Protein AF-A0A7J5ZI63-F1 (afdb_monomer_lite)

Radius of gyration: 15.04 Å; chains: 1; bounding box: 40×22×39 Å

pLDDT: mean 90.41, std 7.54, range [62.06, 96.75]

Secondary structure (DSSP, 8-state):
--TTTS--EE--SSS--EEE-TT-----SSPEEE-SS-S---EEEEEETTEEEEEE-GGGT------

Foldseek 3Di:
DQVLADKDWDADCVVQAIETEPPDDDDDPHHYDYDPADPDWDWDWDDDPPDIDTDGRVSVPDGDDDD

Structure (mmCIF, N/CA/C/O backbone):
data_AF-A0A7J5ZI63-F1
#
_entry.id   AF-A0A7J5ZI63-F1
#
loop_
_atom_site.group_PDB
_atom_site.id
_atom_site.type_symbol
_atom_site.label_atom_id
_atom_site.label_alt_id
_atom_site.label_comp_id
_atom_site.label_asym_id
_atom_site.label_entity_id
_atom_site.label_seq_id
_atom_site.pdbx_PDB_ins_code
_atom_site.Cartn_x
_atom_site.Cartn_y
_atom_site.Cartn_z
_atom_site.occupancy
_atom_site.B_iso_or_equiv
_atom_site.auth_seq_id
_atom_site.auth_comp_id
_atom_site.auth_asym_id
_atom_site.auth_atom_id
_atom_site.pdbx_PDB_model_num
ATOM 1 N N . MET A 1 1 ? -2.997 7.428 10.013 1.00 62.06 1 MET A N 1
ATOM 2 C CA . MET A 1 1 ? -3.485 6.441 9.035 1.00 62.06 1 MET A CA 1
ATOM 3 C C . MET A 1 1 ? -2.806 6.631 7.676 1.00 62.06 1 MET A C 1
ATOM 5 O O . MET A 1 1 ? -3.457 6.727 6.658 1.00 62.06 1 MET A O 1
ATOM 9 N N . LYS A 1 2 ? -1.465 6.640 7.660 1.00 83.06 2 LYS A N 1
ATOM 10 C CA . LYS A 1 2 ? -0.647 6.878 6.457 1.00 83.06 2 LYS A CA 1
ATOM 11 C C . LYS A 1 2 ? -0.485 5.617 5.584 1.00 83.06 2 LYS A C 1
ATOM 13 O O . LYS A 1 2 ? -0.364 5.699 4.375 1.00 83.06 2 LYS A O 1
ATOM 18 N N . ALA A 1 3 ? -0.535 4.434 6.200 1.00 91.50 3 ALA A N 1
ATOM 19 C CA . ALA A 1 3 ? -0.143 3.177 5.557 1.00 91.50 3 ALA A CA 1
ATOM 20 C C . ALA A 1 3 ? -1.053 2.702 4.406 1.00 91.50 3 ALA A C 1
ATOM 22 O O . ALA A 1 3 ? -0.579 1.977 3.540 1.00 91.50 3 ALA A O 1
ATOM 23 N N . VAL A 1 4 ? -2.345 3.061 4.399 1.00 94.25 4 VAL A N 1
ATOM 24 C CA . VAL A 1 4 ? -3.259 2.695 3.298 1.00 94.25 4 VAL A CA 1
ATOM 25 C C . VAL A 1 4 ? -3.085 3.640 2.109 1.00 94.25 4 VAL A C 1
ATOM 27 O O . VAL A 1 4 ? -3.180 3.207 0.964 1.00 94.25 4 VAL A O 1
ATOM 30 N N . GLU A 1 5 ? -2.802 4.913 2.358 1.00 92.56 5 GLU A N 1
ATOM 31 C CA . GLU A 1 5 ? -2.723 5.931 1.311 1.00 92.56 5 GLU A CA 1
ATOM 32 C C . GLU A 1 5 ? -1.339 6.005 0.660 1.00 92.56 5 GLU A C 1
ATOM 34 O O . GLU A 1 5 ? -1.278 6.309 -0.527 1.00 92.56 5 GLU A O 1
ATOM 39 N N . GLU A 1 6 ? -0.273 5.653 1.392 1.00 93.19 6 GLU A N 1
ATOM 40 C CA . GLU A 1 6 ? 1.118 5.771 0.932 1.00 93.19 6 GLU A CA 1
ATOM 41 C C . GLU A 1 6 ? 1.332 5.190 -0.477 1.00 93.19 6 GLU A C 1
ATOM 43 O O . GLU A 1 6 ? 0.835 4.084 -0.747 1.00 93.19 6 GLU A O 1
ATOM 48 N N . PRO A 1 7 ? 2.078 5.895 -1.354 1.00 92.19 7 PRO A N 1
ATOM 49 C CA . PRO A 1 7 ? 2.458 5.386 -2.664 1.00 92.19 7 PRO A CA 1
ATOM 50 C C . PRO A 1 7 ? 3.105 4.005 -2.579 1.00 92.19 7 PRO A C 1
ATOM 52 O O . PRO A 1 7 ? 3.934 3.721 -1.708 1.00 92.19 7 PRO A O 1
ATOM 55 N N . ARG A 1 8 ? 2.709 3.124 -3.494 1.00 91.94 8 ARG A N 1
ATOM 56 C CA . ARG A 1 8 ? 3.155 1.729 -3.525 1.00 91.94 8 ARG A CA 1
ATOM 57 C C . ARG A 1 8 ? 4.104 1.481 -4.686 1.00 91.94 8 ARG A C 1
ATOM 59 O O . ARG A 1 8 ? 4.080 2.167 -5.702 1.00 91.94 8 ARG A O 1
ATOM 66 N N . PHE A 1 9 ? 4.891 0.422 -4.545 1.00 93.00 9 PHE A N 1
ATOM 67 C CA . PHE A 1 9 ? 5.686 -0.143 -5.625 1.00 93.00 9 PHE A CA 1
ATOM 68 C C . PHE A 1 9 ? 5.493 -1.659 -5.687 1.00 93.00 9 PHE A C 1
ATOM 70 O O . PHE A 1 9 ? 5.084 -2.291 -4.709 1.00 93.00 9 PHE A O 1
ATOM 77 N N . HIS A 1 10 ?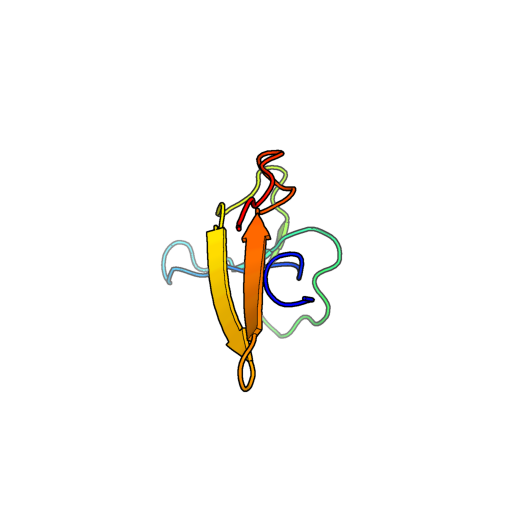 5.787 -2.251 -6.839 1.00 93.69 10 HIS A N 1
ATOM 78 C CA . HIS A 1 10 ? 5.741 -3.692 -7.064 1.00 93.69 10 HIS A CA 1
ATOM 79 C C . HIS A 1 10 ? 6.886 -4.117 -7.981 1.00 93.69 10 HIS A C 1
ATOM 81 O O . HIS A 1 10 ? 7.203 -3.444 -8.954 1.00 93.69 10 HIS A O 1
ATOM 87 N N . ASN A 1 11 ? 7.511 -5.249 -7.680 1.00 93.19 11 ASN A N 1
ATOM 88 C CA . ASN A 1 11 ? 8.449 -5.912 -8.579 1.00 93.19 11 ASN A CA 1
ATOM 89 C C . ASN A 1 11 ? 8.276 -7.420 -8.389 1.00 93.19 11 ASN A C 1
ATOM 91 O O . ASN A 1 11 ? 8.266 -7.913 -7.261 1.00 93.19 11 ASN A O 1
ATOM 95 N N . GLN A 1 12 ? 8.130 -8.152 -9.488 1.00 95.06 12 GLN A N 1
ATOM 96 C CA . GLN A 1 12 ? 7.859 -9.592 -9.476 1.00 95.06 12 GLN A CA 1
ATOM 97 C C . GLN A 1 1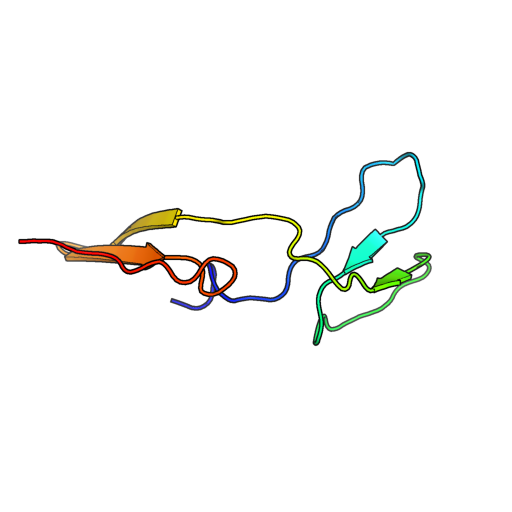2 ? 8.958 -10.414 -10.152 1.00 95.06 12 GLN A C 1
ATOM 99 O O . GLN A 1 12 ? 8.697 -11.527 -10.609 1.00 95.06 12 GLN A O 1
ATOM 104 N N . LEU A 1 13 ? 10.182 -9.873 -10.210 1.00 94.25 13 LEU A N 1
ATOM 105 C CA . LEU A 1 13 ? 11.384 -10.439 -10.836 1.00 94.25 13 LEU A CA 1
ATOM 106 C C . LEU A 1 13 ? 11.318 -10.550 -12.368 1.00 94.25 13 LEU A C 1
ATOM 108 O O . LEU A 1 13 ? 12.300 -10.228 -13.032 1.00 94.25 13 LEU A O 1
ATOM 112 N N . ASN A 1 14 ? 10.198 -11.010 -12.931 1.00 94.19 14 ASN A N 1
ATOM 113 C CA . ASN A 1 14 ? 9.957 -11.063 -14.370 1.00 94.19 14 ASN A CA 1
ATOM 114 C C . ASN A 1 14 ? 8.547 -10.520 -14.714 1.00 94.19 14 ASN A C 1
ATOM 116 O O . ASN A 1 14 ? 7.548 -11.124 -14.309 1.00 94.19 14 ASN A O 1
ATOM 120 N N . PRO A 1 15 ? 8.427 -9.412 -15.463 1.00 92.31 15 PRO A N 1
ATOM 121 C CA . PRO A 1 15 ? 9.525 -8.595 -15.982 1.00 92.31 15 PRO A CA 1
ATOM 122 C C . PRO A 1 15 ? 10.299 -7.897 -14.842 1.00 92.31 15 PRO A C 1
ATOM 124 O O . PRO A 1 15 ? 9.853 -7.883 -13.696 1.00 92.31 15 PRO A O 1
ATOM 127 N N . THR A 1 16 ? 11.524 -7.439 -15.124 1.00 93.94 16 THR A N 1
ATOM 128 C CA . THR A 1 16 ? 12.464 -6.948 -14.093 1.00 93.94 16 THR A CA 1
ATOM 129 C C . THR A 1 16 ? 12.215 -5.502 -13.667 1.00 93.94 16 THR A C 1
ATOM 131 O O . THR A 1 16 ? 12.883 -5.023 -12.747 1.00 93.94 16 THR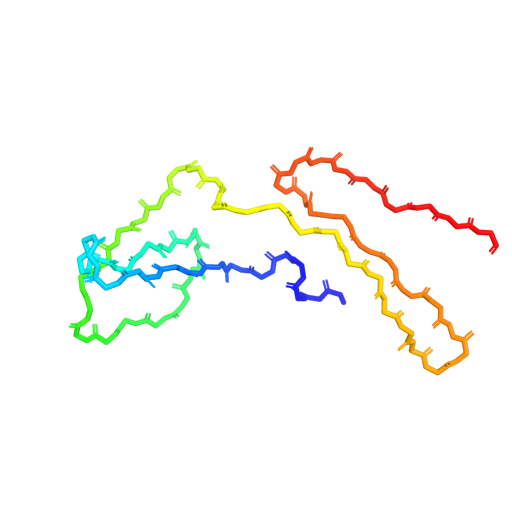 A O 1
ATOM 134 N N . ASP A 1 17 ? 11.323 -4.786 -14.352 1.00 93.50 17 ASP A N 1
ATOM 135 C CA . ASP A 1 17 ? 10.936 -3.428 -13.988 1.00 93.50 17 ASP A CA 1
ATOM 136 C C . ASP A 1 17 ? 10.239 -3.381 -12.624 1.00 93.50 17 ASP A C 1
ATOM 138 O O . ASP A 1 17 ? 9.522 -4.296 -12.218 1.00 93.50 17 ASP A O 1
ATOM 142 N N . THR A 1 18 ? 10.505 -2.300 -11.897 1.00 93.75 18 THR A N 1
ATOM 143 C CA . THR A 1 18 ? 9.775 -1.944 -10.686 1.00 93.75 18 THR A CA 1
ATOM 144 C C . THR A 1 18 ? 8.672 -0.978 -11.081 1.00 93.75 18 THR A C 1
ATOM 146 O O . THR A 1 18 ? 8.941 0.135 -11.538 1.00 93.75 18 THR A O 1
ATOM 149 N N . GLU A 1 19 ? 7.435 -1.412 -10.892 1.00 93.88 19 GLU A N 1
ATOM 150 C CA . GLU A 1 19 ? 6.254 -0.591 -11.091 1.00 93.88 19 GLU A CA 1
ATOM 151 C C . GLU A 1 19 ? 6.050 0.305 -9.862 1.00 93.88 19 GLU A C 1
ATOM 153 O O . GLU A 1 19 ? 6.145 -0.183 -8.732 1.00 93.88 19 GLU A O 1
ATOM 158 N N . VAL A 1 20 ? 5.793 1.597 -10.059 1.00 93.19 20 VAL A N 1
ATOM 159 C CA . VAL A 1 20 ? 5.625 2.583 -8.975 1.00 93.19 20 VAL A CA 1
ATOM 160 C C . VAL A 1 20 ? 4.385 3.445 -9.204 1.00 93.19 20 VAL A C 1
ATOM 162 O O . VAL A 1 20 ? 4.039 3.748 -10.347 1.00 93.19 20 VAL A O 1
ATOM 165 N N . GLU A 1 21 ? 3.724 3.838 -8.118 1.00 92.38 21 GLU A N 1
ATOM 166 C CA . GLU A 1 21 ? 2.668 4.857 -8.133 1.00 92.38 21 GLU A CA 1
ATOM 167 C C . GLU A 1 21 ? 3.258 6.284 -8.157 1.00 92.38 21 GLU A C 1
ATOM 169 O O . GLU A 1 21 ? 4.448 6.479 -7.890 1.00 92.38 21 GLU A O 1
ATOM 174 N N . GLU A 1 22 ? 2.414 7.273 -8.478 1.00 88.94 22 GLU A N 1
ATOM 175 C CA . GLU A 1 22 ? 2.763 8.702 -8.445 1.00 88.94 22 GLU A CA 1
ATOM 176 C C . GLU A 1 22 ? 3.315 9.099 -7.060 1.00 88.94 22 GLU A C 1
ATOM 178 O O . GLU A 1 22 ? 2.920 8.541 -6.033 1.00 88.94 22 GLU A O 1
ATOM 183 N N . ASP A 1 23 ? 4.258 10.043 -7.040 1.00 86.44 23 ASP A N 1
ATOM 184 C CA . ASP A 1 23 ? 4.946 10.540 -5.837 1.00 86.44 23 ASP A CA 1
ATOM 185 C C . ASP A 1 23 ? 5.793 9.506 -5.061 1.00 86.44 23 ASP A C 1
ATOM 187 O O . ASP A 1 23 ? 6.188 9.749 -3.918 1.00 86.44 23 ASP A O 1
ATOM 191 N N . PHE A 1 24 ?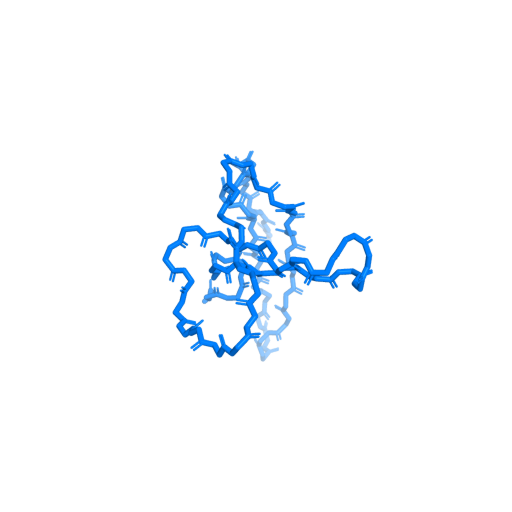 6.138 8.357 -5.659 1.00 85.56 24 PHE A N 1
ATOM 192 C CA . PHE A 1 24 ? 7.090 7.426 -5.046 1.00 85.56 24 PHE A CA 1
ATOM 193 C C . PHE A 1 24 ? 8.520 8.004 -5.026 1.00 85.56 24 PHE A C 1
ATOM 195 O O . PHE A 1 24 ? 9.149 8.211 -6.068 1.00 85.56 24 PHE A O 1
ATOM 202 N N . GLU A 1 25 ? 9.053 8.246 -3.825 1.00 79.62 25 GLU A N 1
ATOM 203 C CA . GLU A 1 25 ? 10.400 8.787 -3.621 1.00 79.62 25 GLU A CA 1
ATOM 204 C C . GLU A 1 25 ? 11.493 7.695 -3.677 1.00 79.62 25 GLU A C 1
ATOM 206 O O . GLU A 1 25 ? 11.314 6.575 -3.206 1.00 79.62 25 GLU A O 1
ATOM 211 N N . GLU A 1 26 ? 12.672 8.081 -4.179 1.00 71.94 26 GLU A N 1
ATOM 212 C CA . GLU A 1 26 ? 13.905 7.288 -4.365 1.00 71.94 26 GLU A CA 1
ATOM 213 C C . GLU A 1 26 ? 14.002 6.379 -5.603 1.00 71.94 26 GLU A C 1
ATOM 215 O O . GLU A 1 26 ? 13.147 5.556 -5.922 1.00 71.94 26 GLU A O 1
ATOM 220 N N . GLN A 1 27 ? 15.162 6.466 -6.266 1.00 71.00 27 GLN A N 1
ATOM 221 C CA . GLN A 1 27 ? 15.538 5.617 -7.393 1.00 71.00 27 GLN A CA 1
ATOM 222 C C . GLN A 1 27 ? 16.986 5.146 -7.227 1.00 71.00 27 GLN A C 1
ATOM 224 O O . GLN A 1 27 ? 17.927 5.939 -7.178 1.00 71.00 27 GLN A O 1
ATOM 229 N N . LYS A 1 28 ? 17.170 3.826 -7.132 1.00 84.81 28 LYS A N 1
ATOM 230 C CA . LYS A 1 28 ? 18.480 3.168 -7.286 1.00 84.81 28 LYS A CA 1
ATOM 231 C C . LYS A 1 28 ? 18.615 2.678 -8.735 1.00 84.81 28 LYS A C 1
ATOM 233 O O . LYS A 1 28 ? 17.863 3.101 -9.601 1.00 84.81 28 LYS A O 1
ATOM 238 N N . ASN A 1 29 ? 19.549 1.773 -9.016 1.00 89.44 29 ASN A N 1
ATOM 239 C CA . ASN A 1 29 ? 19.790 1.201 -10.350 1.00 89.44 29 ASN A CA 1
ATOM 240 C C . ASN A 1 29 ? 18.666 0.246 -10.845 1.00 89.44 29 ASN A C 1
ATOM 242 O O . ASN A 1 29 ? 18.952 -0.798 -11.428 1.00 89.44 29 ASN A O 1
ATOM 246 N N . HIS A 1 30 ? 17.399 0.553 -10.554 1.00 90.81 30 HIS A N 1
ATOM 247 C CA . HIS A 1 30 ? 16.226 -0.186 -11.017 1.00 90.81 30 HIS A CA 1
ATOM 248 C C . HIS A 1 30 ? 15.649 0.483 -12.264 1.00 90.81 30 HIS A C 1
ATOM 250 O O . HIS A 1 30 ? 15.634 1.706 -12.372 1.00 90.81 30 HIS A O 1
ATOM 256 N N . VAL A 1 31 ? 15.130 -0.326 -13.185 1.00 92.25 31 VAL A N 1
ATOM 257 C CA . VAL A 1 31 ? 14.280 0.178 -14.267 1.00 92.25 31 VAL A CA 1
ATOM 258 C C . VAL A 1 31 ? 12.913 0.483 -13.663 1.00 92.25 31 VAL A C 1
ATOM 260 O O . VAL A 1 31 ? 12.272 -0.424 -13.135 1.00 92.25 31 VAL A O 1
ATOM 263 N N . ILE A 1 32 ? 12.498 1.748 -13.704 1.00 91.81 32 ILE A N 1
ATOM 264 C CA . ILE A 1 32 ? 11.227 2.209 -13.137 1.00 91.81 32 ILE A CA 1
ATOM 265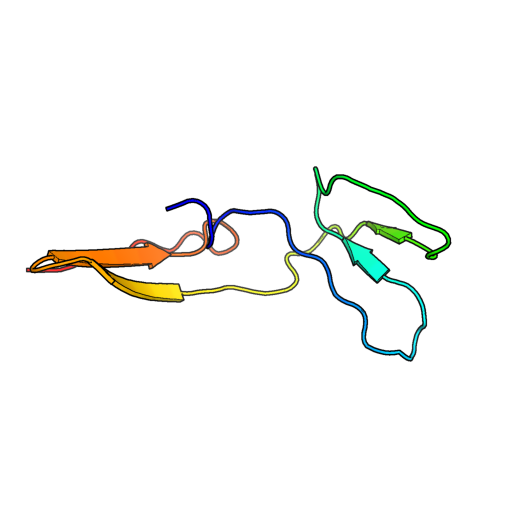 C C . ILE A 1 32 ? 10.170 2.302 -14.232 1.00 91.81 32 ILE A C 1
ATOM 267 O O . ILE A 1 32 ? 10.448 2.768 -15.339 1.00 91.81 32 ILE A O 1
ATOM 271 N N . LYS A 1 33 ? 8.952 1.888 -13.894 1.00 91.94 33 LYS A N 1
ATOM 272 C CA . LYS A 1 33 ? 7.764 2.047 -14.722 1.00 91.94 33 LYS A CA 1
ATOM 273 C C . LYS A 1 33 ? 6.651 2.657 -13.880 1.00 91.94 33 LYS A C 1
ATOM 275 O O . LYS A 1 33 ? 6.112 2.011 -12.988 1.00 91.94 33 LYS A O 1
ATOM 280 N N . GLU A 1 34 ? 6.314 3.903 -14.159 1.00 91.56 34 GLU A N 1
ATOM 281 C CA . GLU A 1 34 ? 5.160 4.541 -13.532 1.00 91.56 34 GLU A CA 1
ATOM 282 C C . GLU A 1 34 ? 3.865 3.943 -14.097 1.00 91.56 34 GLU A C 1
ATOM 284 O O . GLU A 1 34 ? 3.771 3.652 -15.296 1.00 91.56 34 GLU A O 1
ATOM 289 N N . VAL A 1 35 ? 2.881 3.709 -13.233 1.00 88.25 35 VAL A N 1
ATOM 290 C CA . VAL A 1 35 ? 1.617 3.073 -13.611 1.00 88.25 35 VAL A CA 1
ATOM 291 C C . VAL A 1 35 ? 0.436 4.035 -13.524 1.00 88.25 35 VAL A C 1
ATOM 293 O O . VAL A 1 35 ? 0.163 4.639 -12.496 1.00 88.25 35 VAL A O 1
ATOM 296 N N . GLU A 1 36 ? -0.357 4.098 -14.594 1.00 73.50 36 GLU A N 1
ATOM 297 C CA . GLU A 1 36 ? -1.598 4.891 -14.613 1.00 73.50 36 GLU A CA 1
ATOM 298 C C . GLU A 1 36 ? -2.749 4.228 -13.831 1.00 73.50 36 GLU A C 1
ATOM 300 O O . GLU A 1 36 ? -3.800 4.832 -13.612 1.00 73.50 36 GLU A O 1
ATOM 305 N N . ARG A 1 37 ? -2.606 2.948 -13.459 1.00 71.69 37 ARG A N 1
ATOM 306 C CA . ARG A 1 37 ? -3.633 2.177 -12.749 1.00 71.69 37 ARG A CA 1
ATOM 307 C C . ARG A 1 37 ? -3.132 1.740 -11.383 1.00 71.69 37 ARG A C 1
ATOM 309 O O . ARG A 1 37 ? -2.053 1.173 -11.265 1.00 71.69 37 ARG A O 1
ATOM 316 N N . ASN A 1 38 ? -4.000 1.901 -10.388 1.00 71.50 38 ASN A N 1
ATOM 317 C CA . ASN A 1 38 ? -3.790 1.443 -9.017 1.00 71.50 38 ASN A CA 1
ATOM 318 C C . ASN A 1 38 ? -3.427 -0.051 -8.986 1.00 71.50 38 ASN A C 1
ATOM 320 O O . ASN A 1 38 ? -4.213 -0.882 -9.450 1.00 71.50 38 ASN A O 1
ATOM 324 N N . HIS A 1 39 ? -2.269 -0.402 -8.414 1.00 73.38 39 HIS A N 1
ATOM 325 C CA . HIS A 1 39 ? -1.814 -1.799 -8.323 1.00 73.38 39 HIS A CA 1
ATOM 326 C C . HIS A 1 39 ? -2.775 -2.661 -7.508 1.00 73.38 39 HIS A C 1
ATOM 328 O O . HIS A 1 39 ? -3.089 -3.801 -7.847 1.00 73.38 39 HIS A O 1
ATOM 334 N N . SER A 1 40 ? -3.198 -2.119 -6.371 1.00 89.56 40 SER A N 1
ATOM 335 C CA . SER A 1 40 ? -3.904 -2.852 -5.333 1.00 89.56 40 SER A CA 1
ATOM 336 C C . SER A 1 40 ? -4.896 -1.948 -4.618 1.00 89.56 40 SER A C 1
ATOM 338 O O . SER A 1 40 ? -4.773 -0.725 -4.616 1.00 89.56 40 SER A O 1
ATOM 340 N N . VAL A 1 41 ? -5.886 -2.574 -3.990 1.00 94.00 41 VAL A N 1
ATOM 341 C CA . VAL A 1 41 ? -6.876 -1.905 -3.148 1.00 94.00 41 VAL A CA 1
ATOM 342 C C . VAL A 1 41 ? -6.836 -2.574 -1.782 1.00 94.00 41 VAL A C 1
ATOM 344 O O . VAL A 1 41 ? -7.190 -3.747 -1.662 1.00 94.00 41 VAL A O 1
ATOM 347 N N . VAL A 1 42 ? -6.405 -1.837 -0.761 1.00 95.50 42 VAL A N 1
ATOM 348 C CA . VAL A 1 42 ? -6.229 -2.342 0.607 1.00 95.50 42 VAL A CA 1
ATOM 349 C C . VAL A 1 42 ? -7.353 -1.835 1.510 1.00 95.50 42 VAL A C 1
ATOM 351 O O . VAL A 1 42 ? -7.670 -0.652 1.542 1.00 95.50 42 VAL A O 1
ATOM 354 N N . GLN A 1 43 ? -7.974 -2.730 2.271 1.00 96.62 43 GLN A N 1
ATOM 355 C CA . GLN A 1 43 ? -8.885 -2.368 3.359 1.00 96.62 43 GLN A CA 1
ATOM 356 C C . GLN A 1 43 ? -8.244 -2.856 4.652 1.00 96.62 43 GLN A C 1
ATOM 358 O O . GLN A 1 43 ? -7.895 -4.035 4.748 1.00 96.62 43 GLN A O 1
ATOM 363 N N . ALA A 1 44 ? -8.039 -1.961 5.613 1.00 96.75 44 ALA A N 1
ATOM 364 C CA . ALA A 1 44 ? -7.282 -2.266 6.818 1.00 96.75 44 ALA A CA 1
ATOM 365 C C . ALA A 1 44 ? -8.107 -1.997 8.074 1.00 96.75 44 ALA A C 1
ATOM 367 O O . ALA A 1 44 ? -8.815 -0.998 8.167 1.00 96.75 44 ALA A O 1
ATOM 368 N N . VAL A 1 45 ? -7.961 -2.879 9.062 1.00 96.62 45 VAL A N 1
ATOM 369 C CA . VAL A 1 45 ? -8.455 -2.683 10.426 1.00 96.62 45 VAL A CA 1
ATOM 370 C C . VAL A 1 45 ? -7.307 -2.988 11.379 1.00 96.62 45 VAL A C 1
ATOM 372 O O . VAL A 1 45 ? -6.658 -4.026 11.264 1.00 96.62 45 VAL A O 1
ATOM 375 N N . MET A 1 46 ? -7.040 -2.080 12.310 1.00 96.12 46 MET A N 1
ATOM 376 C CA . MET A 1 46 ? -5.945 -2.173 13.267 1.00 96.12 46 MET A CA 1
ATOM 377 C C . MET A 1 46 ? -6.459 -1.848 14.664 1.00 96.12 46 MET A C 1
ATOM 379 O O . MET A 1 46 ? -7.171 -0.864 14.862 1.00 96.12 46 MET A O 1
ATOM 383 N N . ARG A 1 47 ? -6.054 -2.645 15.653 1.00 95.81 47 ARG A N 1
ATOM 384 C CA . ARG A 1 47 ? -6.248 -2.296 17.059 1.00 95.81 47 ARG A CA 1
ATOM 385 C C . ARG A 1 47 ? -5.148 -1.337 17.498 1.00 95.81 47 ARG A C 1
ATOM 387 O O . ARG A 1 47 ? -3.968 -1.636 17.322 1.00 95.81 47 ARG A O 1
ATOM 394 N N . LYS A 1 48 ? -5.537 -0.215 18.093 1.00 94.06 48 LYS A N 1
ATOM 395 C CA . LYS A 1 48 ? -4.636 0.737 18.738 1.00 94.06 48 LYS A CA 1
ATOM 396 C C . LYS A 1 48 ? -5.129 0.956 20.161 1.00 94.06 48 LYS A C 1
ATOM 398 O O . LYS A 1 48 ? -6.170 1.572 20.357 1.00 94.06 48 LYS A O 1
ATOM 403 N N . ASP A 1 49 ? -4.399 0.412 21.128 1.00 94.69 49 ASP A N 1
ATOM 404 C CA . ASP A 1 49 ? -4.804 0.386 22.536 1.00 94.69 49 ASP A CA 1
ATOM 405 C C . ASP A 1 49 ? -6.202 -0.255 22.695 1.00 94.69 49 ASP A C 1
ATOM 407 O O . ASP A 1 49 ? -6.414 -1.406 22.288 1.00 94.69 49 ASP A O 1
ATOM 411 N N . ASP A 1 50 ? -7.167 0.492 23.228 1.00 95.25 50 ASP A N 1
ATOM 412 C CA . ASP A 1 50 ? -8.568 0.076 23.377 1.00 95.25 50 ASP A CA 1
ATOM 413 C C . ASP A 1 50 ? -9.474 0.566 22.235 1.00 95.25 50 ASP A C 1
ATOM 415 O O . ASP A 1 50 ? -10.696 0.452 22.309 1.00 95.25 50 ASP A O 1
ATOM 419 N N . GLN A 1 51 ? -8.889 1.103 21.161 1.00 94.81 51 GLN A N 1
ATOM 420 C CA . GLN A 1 51 ? -9.604 1.585 19.983 1.00 94.81 51 GLN A CA 1
ATOM 421 C C . GLN A 1 51 ? -9.385 0.678 18.768 1.00 94.81 51 GLN A C 1
ATOM 423 O O . GLN A 1 51 ? -8.352 0.019 18.611 1.00 94.81 51 GLN A O 1
ATOM 428 N N . ILE A 1 52 ? -10.366 0.692 17.868 1.00 95.56 52 ILE A N 1
ATOM 429 C CA . ILE A 1 52 ? -10.267 0.113 16.530 1.00 95.56 52 ILE A CA 1
ATOM 430 C C . ILE A 1 52 ? -10.157 1.255 15.524 1.00 95.56 52 ILE A C 1
ATOM 432 O O . ILE A 1 52 ? -10.986 2.160 15.497 1.00 95.56 52 ILE A O 1
ATOM 436 N N . CYS A 1 53 ? -9.129 1.198 14.686 1.00 94.88 53 CYS A N 1
ATOM 437 C CA . CYS A 1 53 ? -8.941 2.086 13.551 1.00 94.88 53 CYS A CA 1
ATOM 438 C C . CYS A 1 53 ? -9.223 1.291 12.277 1.00 94.88 53 CYS A C 1
ATOM 440 O O . CYS A 1 53 ? -8.652 0.217 12.093 1.00 94.88 53 CYS A O 1
ATOM 442 N N . ALA A 1 54 ? -10.074 1.809 11.400 1.00 96.19 54 ALA A N 1
ATOM 443 C CA . ALA A 1 54 ? -10.375 1.197 10.113 1.00 96.19 54 ALA A CA 1
ATOM 444 C C . ALA A 1 54 ? -10.155 2.219 9.004 1.00 96.19 54 ALA A C 1
ATOM 446 O O . ALA A 1 54 ? -10.445 3.394 9.206 1.00 96.19 54 ALA A O 1
ATOM 447 N N . GLU A 1 55 ? -9.643 1.763 7.864 1.00 96.12 55 GLU A N 1
ATOM 448 C CA . GLU A 1 55 ? -9.382 2.604 6.700 1.00 96.12 55 GLU A CA 1
ATOM 449 C C . GLU A 1 55 ? -9.679 1.883 5.393 1.00 96.12 55 GLU A C 1
ATOM 451 O O . GLU A 1 55 ? -9.384 0.691 5.226 1.00 96.12 55 GLU A O 1
ATOM 456 N N . SER A 1 56 ? -10.221 2.650 4.453 1.00 96.12 56 SER A N 1
ATOM 457 C CA . SER A 1 56 ? -10.560 2.203 3.111 1.00 96.12 56 SER A CA 1
ATOM 458 C C . SER A 1 56 ? -9.685 2.897 2.079 1.00 96.12 56 SER A C 1
ATOM 460 O O . SER A 1 56 ? -9.580 4.115 2.082 1.00 96.12 56 SER A O 1
ATOM 462 N N . ASP A 1 57 ? -9.101 2.129 1.156 1.00 95.31 57 ASP A N 1
ATOM 463 C CA . ASP A 1 57 ? -8.290 2.693 0.074 1.00 95.31 57 ASP A CA 1
ATOM 464 C C . ASP A 1 57 ? -9.057 3.733 -0.768 1.00 95.31 57 ASP A C 1
ATOM 466 O O . ASP A 1 57 ? -10.067 3.372 -1.402 1.00 95.31 57 ASP A O 1
ATOM 470 N N . PRO A 1 58 ? -8.563 4.981 -0.878 1.00 91.38 58 PRO A N 1
ATOM 471 C CA . PRO A 1 58 ? -9.167 5.979 -1.757 1.00 91.38 58 PRO A CA 1
ATOM 472 C C . PRO A 1 58 ? -9.087 5.568 -3.231 1.00 91.38 58 PRO A C 1
ATOM 474 O O . PRO A 1 58 ? -9.966 5.931 -4.010 1.00 91.38 58 PRO A O 1
ATOM 477 N N . ARG A 1 59 ? -8.127 4.706 -3.605 1.00 92.12 59 ARG A N 1
ATOM 478 C CA . ARG A 1 59 ? -7.954 4.155 -4.964 1.00 92.12 59 ARG A CA 1
ATOM 479 C C . ARG A 1 59 ? -9.206 3.461 -5.523 1.00 92.12 59 ARG A C 1
ATOM 481 O O . ARG A 1 59 ? -9.305 3.273 -6.735 1.00 92.12 59 ARG A O 1
ATOM 488 N N . LYS A 1 60 ? -10.154 3.060 -4.661 1.00 93.38 60 LYS A N 1
ATOM 489 C CA . LYS A 1 60 ? -11.463 2.486 -5.042 1.00 93.38 60 LYS A CA 1
ATOM 490 C C . LYS A 1 60 ? -12.668 3.279 -4.504 1.00 93.38 60 LYS A C 1
ATOM 492 O O . LYS A 1 60 ? -13.799 2.934 -4.831 1.00 93.38 60 LYS A O 1
ATOM 497 N N . GLY A 1 61 ? -12.447 4.318 -3.695 1.00 90.38 61 GLY A N 1
ATOM 498 C CA . GLY A 1 61 ? -13.510 5.171 -3.145 1.00 90.38 61 GLY A CA 1
ATOM 499 C C . GLY A 1 61 ? -14.371 4.526 -2.048 1.00 90.38 61 GLY A C 1
ATOM 500 O O . GLY A 1 61 ? -15.558 4.827 -1.952 1.00 90.38 61 GLY A O 1
ATOM 501 N N . GLY A 1 62 ? -13.812 3.604 -1.256 1.00 92.62 62 GLY A N 1
ATOM 502 C CA . GLY A 1 62 ? -14.515 3.012 -0.108 1.00 92.62 62 GLY A CA 1
ATOM 503 C C . GLY A 1 62 ? -14.515 3.919 1.128 1.00 92.62 62 GLY A C 1
ATOM 504 O O . GLY A 1 62 ? -13.767 4.889 1.185 1.00 92.62 62 GLY A O 1
ATOM 505 N N . TYR A 1 63 ? -15.311 3.567 2.139 1.00 95.69 63 TYR A N 1
ATOM 506 C CA . TYR A 1 63 ? -15.258 4.194 3.462 1.00 95.69 63 TYR A CA 1
ATOM 507 C C . TYR A 1 63 ? -15.470 3.151 4.577 1.00 95.69 63 TYR A C 1
ATOM 509 O O . TYR A 1 63 ? -16.268 2.222 4.401 1.00 95.69 63 TYR A O 1
ATOM 517 N N . PRO A 1 64 ? -14.786 3.287 5.727 1.00 94.69 64 PRO A N 1
ATOM 518 C CA . PRO A 1 64 ? -14.991 2.422 6.883 1.00 94.69 64 PRO A CA 1
ATOM 519 C C . PRO A 1 64 ? -16.241 2.829 7.682 1.00 94.69 64 PRO A C 1
ATOM 521 O O . PRO A 1 64 ? -16.674 3.980 7.656 1.00 94.69 64 PRO A O 1
ATOM 524 N N . ALA A 1 65 ? -16.808 1.891 8.443 1.00 96.31 65 ALA A N 1
ATOM 525 C CA . ALA A 1 65 ? -17.914 2.136 9.372 1.00 96.31 65 ALA A CA 1
ATOM 526 C C . ALA A 1 65 ? -17.766 1.267 10.637 1.00 96.31 65 ALA A C 1
ATOM 528 O O . ALA A 1 65 ? -17.156 0.199 10.581 1.00 96.31 65 ALA A O 1
ATOM 529 N N . GLY A 1 66 ? -18.329 1.712 11.766 1.00 94.38 66 GLY A N 1
ATOM 530 C CA . GLY A 1 66 ? -18.257 1.015 13.057 1.00 94.38 66 GLY A CA 1
ATOM 531 C C . GLY A 1 66 ? -19.300 1.512 14.067 1.00 94.38 66 GLY A C 1
ATOM 532 O O . GLY A 1 66 ? -20.015 2.474 13.782 1.00 94.38 66 GLY A O 1
ATOM 533 N N . TYR A 1 67 ? -19.390 0.838 15.218 1.00 90.81 67 TYR A N 1
ATOM 534 C CA . TYR A 1 67 ? -20.277 1.144 16.349 1.00 90.81 67 TYR A CA 1
ATOM 535 C C . TYR A 1 67 ? -19.623 0.774 17.684 1.00 90.81 67 TYR A C 1
ATOM 537 O O . TYR A 1 67 ? -18.692 -0.066 17.665 1.00 90.81 67 TYR A O 1
#

InterPro domains:
  IPR000101 Gamma-glutamyltranspeptidase [PTHR45027] (2-67)
  IPR029055 Nucleophile aminohydrolases, N-terminal [SSF56235] (2-67)
  IPR043137 Gamma-glutamyltranspeptidase, small subuni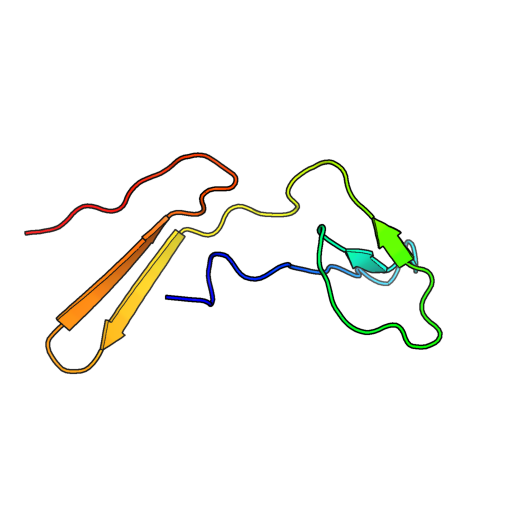t, C-terminal domain [G3DSA:3.60.20.40] (1-67)

Organism: Ameiurus melas (NCBI:txid219545)

Sequence (67 aa):
MKAVEEPRFHNQLNPTDTEVEEDFEEQKNHVIKEVERNHSVVQAVMRKDDQICAESDPRKGGYPAGY